Protein AF-A0A7R9P271-F1 (afdb_monomer)

Foldseek 3Di:
DVQVLAQDDDPDDDDADDDPPTPRPDDPVVCVVVVVDDPDDDDDDDDLFPCVVSVVSSVVPHDQVVCLVPVLNHVDCVVVDDPPDPVSVVVSVVLCCVQANPHGRDPVSVSSNRD

Structure (mmCIF, N/CA/C/O backbone):
data_AF-A0A7R9P271-F1
#
_entry.id   AF-A0A7R9P271-F1
#
loop_
_atom_site.group_PDB
_atom_site.id
_atom_site.type_symbol
_atom_site.label_atom_id
_atom_site.label_alt_id
_atom_site.label_comp_id
_atom_site.label_asym_id
_atom_site.label_entity_id
_atom_site.label_seq_id
_atom_site.pdbx_PDB_ins_code
_atom_site.Cartn_x
_atom_site.Cartn_y
_atom_site.Cartn_z
_atom_site.occupancy
_atom_site.B_iso_or_equiv
_atom_site.auth_seq_id
_atom_site.auth_comp_id
_atom_site.auth_asym_id
_atom_site.auth_atom_id
_atom_site.pdbx_PDB_model_num
ATOM 1 N N . ALA A 1 1 ? 11.166 9.934 7.053 1.00 53.84 1 ALA A N 1
ATOM 2 C CA . ALA A 1 1 ? 10.647 10.179 8.421 1.00 53.84 1 ALA A CA 1
ATOM 3 C C . ALA A 1 1 ? 9.207 9.683 8.578 1.00 53.84 1 ALA A C 1
ATOM 5 O O . ALA A 1 1 ? 8.973 8.895 9.482 1.00 53.84 1 ALA A O 1
ATOM 6 N N . GLN A 1 2 ? 8.281 10.060 7.683 1.00 56.12 2 GLN A N 1
ATOM 7 C CA . GLN A 1 2 ? 6.879 9.594 7.702 1.00 56.12 2 GLN A CA 1
ATOM 8 C C . GLN A 1 2 ? 6.704 8.097 7.385 1.00 56.12 2 GLN A C 1
ATOM 10 O O . GLN A 1 2 ? 5.807 7.460 7.916 1.00 56.12 2 GLN A O 1
ATOM 15 N N . GLU A 1 3 ? 7.580 7.509 6.568 1.00 57.12 3 GLU A N 1
ATOM 16 C CA . GLU A 1 3 ? 7.541 6.074 6.241 1.00 57.12 3 GLU A CA 1
ATOM 17 C C . GLU A 1 3 ? 7.685 5.181 7.488 1.00 57.12 3 GLU A C 1
ATOM 19 O O . GLU A 1 3 ? 6.922 4.242 7.670 1.00 57.12 3 GLU A O 1
ATOM 24 N N . LYS A 1 4 ? 8.555 5.562 8.438 1.00 60.62 4 LYS A N 1
ATOM 25 C CA . LYS A 1 4 ? 8.716 4.869 9.731 1.00 60.62 4 LYS A CA 1
ATOM 26 C C . LYS A 1 4 ? 7.493 4.977 10.655 1.00 60.62 4 LYS A C 1
ATOM 28 O O . LYS A 1 4 ? 7.472 4.320 11.688 1.00 60.62 4 LYS A O 1
ATOM 33 N N . GLN A 1 5 ? 6.523 5.834 10.329 1.00 62.44 5 GLN A N 1
ATOM 34 C CA . GLN A 1 5 ? 5.283 5.997 11.095 1.00 62.44 5 GLN A CA 1
ATOM 35 C C . GLN A 1 5 ? 4.134 5.138 10.544 1.00 62.44 5 GLN A C 1
ATOM 37 O O . GLN A 1 5 ? 3.071 5.095 11.162 1.00 62.44 5 GLN A O 1
ATOM 42 N N . ARG A 1 6 ? 4.325 4.467 9.398 1.00 71.31 6 ARG A N 1
ATOM 43 C CA . ARG A 1 6 ? 3.324 3.584 8.786 1.00 71.31 6 ARG A CA 1
ATOM 44 C C . ARG A 1 6 ? 3.553 2.136 9.186 1.00 71.31 6 ARG A C 1
ATOM 46 O O . ARG A 1 6 ? 4.689 1.697 9.341 1.00 71.31 6 ARG A O 1
ATOM 53 N N . VAL A 1 7 ? 2.457 1.388 9.300 1.00 68.56 7 VAL A N 1
ATOM 54 C CA . VAL A 1 7 ? 2.492 0.022 9.842 1.00 68.56 7 VAL A CA 1
ATOM 55 C C . VAL A 1 7 ? 3.094 -0.994 8.856 1.00 68.56 7 VAL A C 1
ATOM 57 O O . VAL A 1 7 ? 3.747 -1.947 9.269 1.00 68.56 7 VAL A O 1
ATOM 60 N N . LEU A 1 8 ? 2.932 -0.776 7.547 1.00 68.06 8 LEU A N 1
ATOM 61 C CA . LEU A 1 8 ? 3.486 -1.632 6.493 1.00 68.06 8 LEU A CA 1
ATOM 62 C C . LEU A 1 8 ? 4.526 -0.878 5.671 1.00 68.06 8 LEU A C 1
ATOM 64 O O . LEU A 1 8 ? 4.186 0.046 4.933 1.00 68.06 8 LEU A O 1
ATOM 68 N N . THR A 1 9 ? 5.782 -1.309 5.786 1.00 67.50 9 THR A N 1
ATOM 69 C CA . THR A 1 9 ? 6.915 -0.776 5.023 1.00 67.50 9 THR A CA 1
ATOM 70 C C . THR A 1 9 ? 7.842 -1.915 4.605 1.00 67.50 9 THR A C 1
ATOM 72 O O . THR A 1 9 ? 8.128 -2.810 5.398 1.00 67.50 9 THR A O 1
ATOM 75 N N . ILE A 1 10 ? 8.346 -1.861 3.372 1.00 76.62 10 ILE A N 1
ATOM 76 C CA . ILE A 1 10 ? 9.434 -2.718 2.891 1.00 76.62 10 ILE A CA 1
ATOM 77 C C . ILE A 1 10 ? 10.699 -1.861 2.905 1.00 76.62 10 ILE A C 1
ATOM 79 O O . ILE A 1 10 ? 10.778 -0.896 2.158 1.00 76.62 10 ILE A O 1
ATOM 83 N N . SER A 1 11 ? 11.676 -2.182 3.759 1.00 80.50 11 SER A N 1
ATOM 84 C CA . SER A 1 11 ? 12.854 -1.317 3.957 1.00 80.50 11 SER A CA 1
ATOM 85 C C . SER A 1 11 ? 13.762 -1.205 2.732 1.00 80.50 11 SER A C 1
ATOM 87 O O . SER A 1 11 ? 14.377 -0.164 2.526 1.00 80.50 11 SER A O 1
ATOM 89 N N . PHE A 1 12 ? 13.861 -2.274 1.940 1.00 87.50 12 PHE A N 1
ATOM 90 C CA . PHE A 1 12 ? 14.720 -2.341 0.758 1.00 87.50 12 PHE A CA 1
ATOM 91 C C . PHE A 1 12 ? 1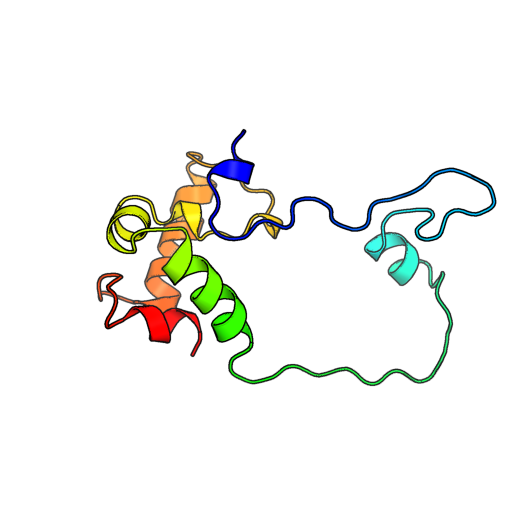3.940 -2.967 -0.406 1.00 87.50 12 PHE A C 1
ATOM 93 O O . PHE A 1 12 ? 14.070 -4.168 -0.655 1.00 87.50 12 PHE A O 1
ATOM 100 N N . PRO A 1 13 ? 13.057 -2.203 -1.073 1.00 87.31 13 PRO A N 1
ATOM 101 C CA . PRO A 1 13 ? 12.360 -2.692 -2.251 1.00 87.31 13 PRO A CA 1
ATOM 102 C C . PRO A 1 13 ? 13.311 -2.721 -3.462 1.00 87.31 13 PRO A C 1
ATOM 104 O O . PRO A 1 13 ? 14.276 -1.952 -3.501 1.00 87.31 13 PRO A O 1
ATOM 107 N N . PRO A 1 14 ? 13.033 -3.555 -4.480 1.00 91.12 14 PRO A N 1
ATOM 108 C CA . PRO A 1 14 ? 13.661 -3.403 -5.787 1.00 91.12 14 PRO A CA 1
ATOM 109 C C . PRO A 1 14 ? 13.471 -1.973 -6.305 1.00 91.12 14 PRO A C 1
ATOM 111 O O . PRO A 1 14 ? 12.385 -1.404 -6.179 1.00 91.12 14 PRO A O 1
ATOM 114 N N . THR A 1 15 ? 14.524 -1.397 -6.877 1.00 91.56 15 THR A N 1
ATOM 115 C CA . THR A 1 15 ? 14.544 -0.019 -7.379 1.00 91.56 15 THR A CA 1
ATOM 116 C C . THR A 1 15 ? 15.054 0.005 -8.811 1.00 91.56 15 THR A C 1
ATOM 118 O O . THR A 1 15 ? 15.650 -0.959 -9.282 1.00 91.56 15 THR A O 1
ATOM 121 N N . GLU A 1 16 ? 14.823 1.114 -9.502 1.00 94.50 16 GLU A N 1
ATOM 122 C CA . GLU A 1 16 ? 15.462 1.380 -10.785 1.00 94.50 16 GLU A CA 1
ATOM 123 C C . GLU A 1 16 ? 16.989 1.406 -10.637 1.00 94.50 16 GLU A C 1
ATOM 125 O O . GLU A 1 16 ? 17.530 1.978 -9.685 1.00 94.50 16 GLU A O 1
ATOM 130 N N . GLU A 1 17 ? 17.668 0.792 -11.599 1.00 95.06 17 GLU A N 1
ATOM 131 C CA . GLU A 1 17 ? 19.116 0.632 -11.646 1.00 95.06 17 GLU A CA 1
ATOM 132 C C . GLU A 1 17 ? 19.697 1.286 -12.905 1.00 95.06 17 GLU A C 1
ATOM 134 O O . GLU A 1 17 ? 19.046 1.388 -13.948 1.00 95.06 17 GLU A O 1
ATOM 139 N N . PHE A 1 18 ? 20.965 1.689 -12.822 1.00 92.50 18 PHE A N 1
ATOM 140 C CA . PHE A 1 18 ? 21.705 2.286 -13.931 1.00 92.50 18 PHE A CA 1
ATOM 141 C C . PHE A 1 18 ? 22.891 1.401 -14.312 1.00 92.50 18 PHE A C 1
ATOM 143 O O . PHE A 1 18 ? 23.624 0.934 -13.443 1.00 92.50 18 PHE A O 1
ATOM 150 N N . GLY A 1 19 ? 23.121 1.220 -15.612 1.00 92.50 19 GLY A N 1
ATOM 151 C CA . GLY A 1 19 ? 24.248 0.445 -16.133 1.00 92.50 19 GLY A CA 1
ATOM 152 C C . GLY A 1 19 ? 23.840 -0.501 -17.256 1.00 92.50 19 GLY A C 1
ATOM 153 O O . GLY A 1 19 ? 22.657 -0.654 -17.555 1.00 92.50 19 GLY A O 1
ATOM 154 N N . ALA A 1 20 ? 24.834 -1.120 -17.893 1.00 90.19 20 ALA A N 1
ATOM 155 C CA . ALA A 1 20 ? 24.604 -2.078 -18.975 1.00 90.19 20 ALA A CA 1
ATOM 156 C C . ALA A 1 20 ? 23.908 -3.363 -18.488 1.00 90.19 20 ALA A C 1
ATOM 158 O O . ALA A 1 20 ? 23.112 -3.935 -19.226 1.00 90.19 20 ALA A O 1
ATOM 159 N N . ASP A 1 21 ? 24.158 -3.754 -17.235 1.00 93.88 21 ASP A N 1
ATOM 160 C CA . ASP A 1 21 ? 23.655 -4.992 -16.627 1.00 93.88 21 ASP A CA 1
ATOM 161 C C . ASP A 1 21 ? 22.492 -4.749 -15.642 1.00 93.88 21 ASP A C 1
ATOM 163 O O . ASP A 1 21 ? 22.230 -5.574 -14.770 1.00 93.88 21 ASP A O 1
ATOM 167 N N . ALA A 1 22 ? 21.809 -3.602 -15.746 1.00 94.75 22 ALA A N 1
ATOM 168 C CA . ALA A 1 22 ? 20.700 -3.241 -14.862 1.00 94.75 22 ALA A CA 1
ATOM 169 C C . ALA A 1 22 ? 19.537 -4.245 -14.968 1.00 94.75 22 ALA A C 1
ATOM 171 O O . ALA A 1 22 ? 19.020 -4.489 -16.063 1.00 94.75 22 ALA A O 1
ATOM 172 N N . PHE A 1 23 ? 19.081 -4.783 -13.831 1.00 94.00 23 PHE A N 1
ATOM 173 C CA . PHE A 1 23 ? 17.970 -5.740 -13.809 1.00 94.00 23 PHE A CA 1
ATOM 174 C C . PHE A 1 23 ? 16.613 -5.046 -14.014 1.00 94.00 23 PHE A C 1
ATOM 176 O O . PHE A 1 23 ? 15.789 -5.504 -14.808 1.00 94.00 23 PHE A O 1
ATOM 183 N N . ILE A 1 24 ? 16.397 -3.904 -13.347 1.00 95.25 24 ILE A N 1
ATOM 184 C CA . ILE A 1 24 ? 15.226 -3.027 -13.527 1.00 95.25 24 ILE A CA 1
ATOM 185 C C . ILE A 1 24 ? 15.711 -1.697 -14.127 1.00 95.25 24 ILE A C 1
ATOM 187 O O . ILE A 1 24 ? 16.050 -0.775 -13.389 1.00 95.25 24 ILE A O 1
ATOM 191 N N . PRO A 1 25 ? 15.758 -1.555 -15.466 1.00 94.75 25 PRO A N 1
ATOM 192 C CA . PRO A 1 25 ? 16.363 -0.391 -16.125 1.00 94.75 25 PRO A CA 1
ATOM 193 C C . PRO A 1 25 ? 15.450 0.854 -16.176 1.00 94.75 25 PRO A C 1
ATOM 195 O O . PRO A 1 25 ? 15.704 1.774 -16.955 1.00 94.75 25 PRO A O 1
ATOM 198 N N . GLY A 1 26 ? 14.339 0.867 -15.434 1.00 94.81 26 GLY A N 1
ATOM 199 C CA . GLY A 1 26 ? 13.405 1.993 -15.356 1.00 94.81 26 GLY A CA 1
ATOM 200 C C . GLY A 1 26 ? 12.067 1.621 -14.716 1.00 94.81 26 GLY A C 1
ATOM 201 O O . GLY A 1 26 ? 11.851 0.463 -14.356 1.00 94.81 26 GLY A O 1
ATOM 202 N N . ASP A 1 27 ? 11.168 2.603 -14.610 1.00 94.44 27 ASP A N 1
ATOM 203 C CA . ASP A 1 27 ? 9.862 2.454 -13.955 1.00 94.44 27 ASP A CA 1
ATOM 204 C C . ASP A 1 27 ? 9.073 1.238 -14.491 1.00 94.44 27 ASP A C 1
ATOM 206 O O . ASP A 1 27 ? 8.758 1.183 -15.690 1.00 94.44 27 ASP A O 1
ATOM 210 N N . PRO A 1 28 ? 8.706 0.264 -13.634 1.00 93.94 28 PRO A N 1
ATOM 211 C CA . PRO A 1 28 ? 8.029 -0.954 -14.072 1.00 93.94 28 PRO A CA 1
ATOM 212 C C . PRO A 1 28 ? 6.710 -0.698 -14.810 1.00 93.94 28 PRO A C 1
ATOM 214 O O . PRO A 1 28 ? 6.400 -1.391 -15.780 1.00 93.94 28 PRO A O 1
ATOM 217 N N . VAL A 1 29 ? 5.932 0.311 -14.400 1.00 94.69 29 VAL A N 1
ATOM 218 C CA . VAL A 1 29 ? 4.645 0.636 -15.037 1.00 94.69 29 VAL A CA 1
ATOM 219 C C . VAL A 1 29 ? 4.872 1.177 -16.448 1.00 94.69 29 VAL A C 1
ATOM 221 O O . VAL A 1 29 ? 4.137 0.824 -17.373 1.00 94.69 29 VAL A O 1
ATOM 224 N N . LYS A 1 30 ? 5.902 2.002 -16.641 1.00 96.50 30 LYS A N 1
ATOM 225 C CA . LYS A 1 30 ? 6.331 2.497 -17.949 1.00 96.50 30 LYS A CA 1
ATOM 226 C C . LYS A 1 30 ? 6.835 1.359 -18.834 1.00 96.50 30 LYS A C 1
ATOM 228 O O . LYS A 1 30 ? 6.367 1.243 -19.964 1.00 96.50 30 LYS A O 1
ATOM 233 N N . LEU A 1 31 ? 7.707 0.487 -18.325 1.00 96.44 31 LEU A N 1
ATOM 234 C CA . LEU A 1 31 ? 8.229 -0.663 -19.077 1.00 96.44 31 LEU A CA 1
ATOM 235 C C . LEU A 1 31 ? 7.103 -1.590 -19.559 1.00 96.44 31 LEU A C 1
ATOM 237 O O . LEU A 1 31 ? 7.098 -2.008 -20.719 1.00 96.44 31 LEU A O 1
ATOM 241 N N . LEU A 1 32 ? 6.110 -1.853 -18.703 1.00 95.62 32 LEU A N 1
ATOM 242 C CA . LEU A 1 32 ? 4.922 -2.629 -19.063 1.00 95.62 32 LEU A CA 1
ATOM 243 C C . LEU A 1 32 ? 4.098 -1.945 -20.162 1.00 95.62 32 LEU A C 1
ATOM 245 O O . LEU A 1 32 ? 3.746 -2.591 -21.149 1.00 95.62 32 LEU A O 1
ATOM 249 N N . LYS A 1 33 ? 3.828 -0.638 -20.033 1.00 97.25 33 LYS A N 1
ATOM 250 C CA . LYS A 1 33 ? 3.083 0.144 -21.039 1.00 97.25 33 LYS A CA 1
ATOM 251 C C . LYS A 1 33 ? 3.798 0.209 -22.390 1.00 97.25 33 LYS A C 1
ATOM 253 O O . LYS A 1 33 ? 3.144 0.179 -23.426 1.00 97.25 33 LYS A O 1
ATOM 258 N N . GLU A 1 34 ? 5.126 0.274 -22.380 1.00 97.44 34 GLU A N 1
ATOM 259 C CA . GLU A 1 34 ? 5.969 0.274 -23.581 1.00 97.44 34 GLU A CA 1
ATOM 260 C C . GLU A 1 34 ? 6.118 -1.123 -24.210 1.00 97.44 34 GLU A C 1
ATOM 262 O O . GLU A 1 34 ? 6.715 -1.262 -25.276 1.00 97.44 34 GLU A O 1
ATOM 267 N N . GLY A 1 35 ? 5.598 -2.178 -23.571 1.00 96.56 35 GLY A N 1
ATOM 268 C CA . GLY A 1 35 ? 5.756 -3.553 -24.047 1.00 96.56 35 GLY A CA 1
ATOM 269 C C . GLY A 1 35 ? 7.175 -4.103 -23.872 1.00 96.56 35 GLY A C 1
ATOM 270 O O . GLY A 1 35 ? 7.530 -5.090 -24.520 1.00 96.56 35 GLY A O 1
ATOM 271 N N . ARG A 1 36 ? 7.990 -3.472 -23.018 1.00 95.75 36 ARG A N 1
ATOM 272 C CA . ARG A 1 36 ? 9.387 -3.826 -22.729 1.00 95.75 36 ARG A CA 1
ATOM 273 C C . ARG A 1 36 ? 9.469 -4.904 -21.652 1.00 95.75 36 ARG A C 1
ATOM 275 O O . ARG A 1 36 ? 10.032 -4.705 -20.582 1.00 95.75 36 ARG A O 1
ATOM 282 N N . PHE A 1 37 ? 8.883 -6.054 -21.950 1.00 94.69 37 PHE A N 1
ATOM 283 C CA . PHE A 1 37 ? 8.919 -7.251 -21.118 1.00 94.69 37 PHE A CA 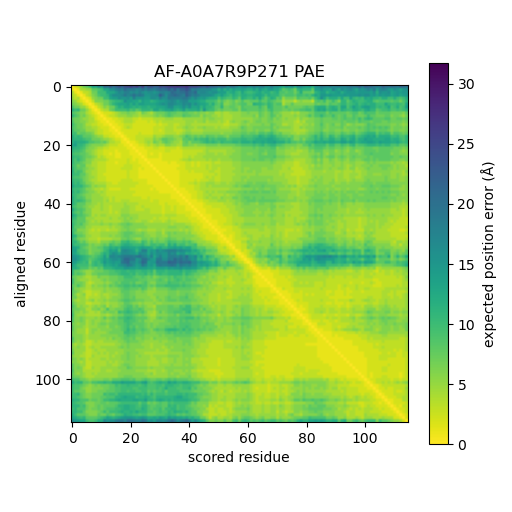1
ATOM 284 C C . PHE A 1 37 ? 8.859 -8.498 -22.009 1.00 94.69 37 PHE A C 1
ATOM 286 O O . PHE A 1 37 ? 8.548 -8.421 -23.201 1.00 94.69 37 PHE A O 1
ATOM 293 N N . HIS A 1 38 ? 9.149 -9.666 -21.442 1.00 95.44 38 HIS A N 1
ATOM 294 C CA . HIS A 1 38 ? 9.073 -10.925 -22.178 1.00 95.44 38 HIS A CA 1
ATOM 295 C C . HIS A 1 38 ? 7.616 -11.317 -22.455 1.00 95.44 38 HIS A C 1
ATOM 297 O O . HIS A 1 38 ? 6.825 -11.510 -21.534 1.00 95.44 38 HIS A O 1
ATOM 303 N N . LYS A 1 39 ? 7.260 -11.476 -23.733 1.00 97.12 39 LYS A N 1
ATOM 304 C CA . LYS A 1 39 ? 5.906 -11.850 -24.169 1.00 97.12 39 LYS A CA 1
ATOM 305 C C . LYS A 1 39 ? 5.716 -13.365 -24.111 1.00 97.12 39 LYS A C 1
ATOM 307 O O . LYS A 1 39 ? 5.798 -14.046 -25.129 1.00 97.12 39 LYS A O 1
ATOM 312 N N . VAL A 1 40 ? 5.484 -13.881 -22.910 1.00 97.19 40 VAL A N 1
ATOM 313 C CA . VAL A 1 40 ? 5.249 -15.308 -22.641 1.00 97.19 40 VAL A CA 1
ATOM 314 C C . VAL A 1 40 ? 3.873 -15.516 -21.999 1.00 97.19 40 VAL A C 1
ATOM 316 O O . VAL A 1 40 ? 3.342 -14.575 -21.404 1.00 97.19 40 VAL A O 1
ATOM 319 N N . PRO A 1 41 ? 3.268 -16.715 -22.098 1.00 98.12 41 PRO A N 1
ATOM 320 C CA . PRO A 1 41 ? 2.057 -17.030 -21.346 1.00 98.12 41 PRO A CA 1
ATOM 321 C C . PRO A 1 41 ? 2.276 -16.815 -19.842 1.00 98.12 41 PRO A C 1
ATOM 323 O O . PRO A 1 41 ? 3.253 -17.305 -19.278 1.00 98.12 41 PRO A O 1
ATOM 326 N N . PHE A 1 42 ? 1.365 -16.084 -19.200 1.00 96.19 42 PHE A N 1
ATOM 327 C CA . PHE A 1 42 ? 1.442 -15.715 -17.788 1.00 96.19 42 PHE A CA 1
ATOM 328 C C . PHE A 1 42 ? 0.110 -16.024 -17.100 1.00 96.19 42 PHE A C 1
ATOM 330 O O . PHE A 1 42 ? -0.953 -15.716 -17.638 1.00 96.19 42 PHE A O 1
ATOM 337 N N . ILE A 1 43 ? 0.172 -16.634 -15.916 1.00 97.88 43 ILE A N 1
ATOM 338 C CA . ILE A 1 43 ? -0.985 -16.909 -15.058 1.00 97.88 43 ILE A CA 1
ATOM 339 C C . ILE A 1 43 ? -0.771 -16.146 -13.754 1.00 97.88 43 ILE A C 1
ATOM 341 O O . ILE A 1 43 ? 0.300 -16.224 -13.157 1.00 97.88 43 ILE A O 1
ATOM 345 N N . THR A 1 44 ? -1.798 -15.425 -13.316 1.00 96.75 44 THR A N 1
ATOM 346 C CA . THR A 1 44 ? -1.816 -14.696 -12.045 1.00 96.75 44 THR A CA 1
ATOM 347 C C . THR A 1 44 ? -3.134 -14.939 -11.317 1.00 96.75 44 THR A C 1
ATOM 349 O O . THR A 1 44 ? -4.125 -15.330 -11.936 1.00 96.75 44 THR A O 1
ATOM 352 N N . GLY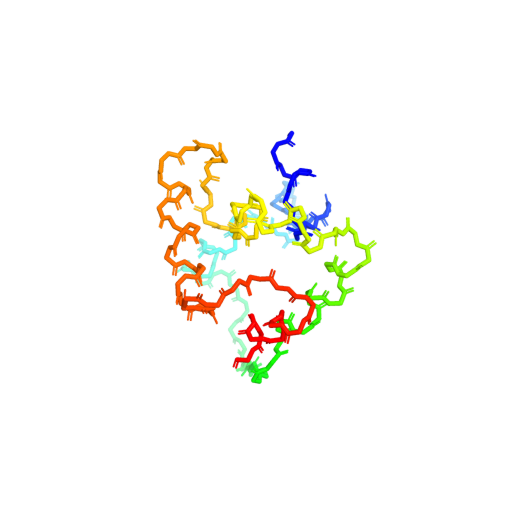 A 1 45 ? -3.142 -14.722 -10.005 1.00 96.38 45 GLY A N 1
ATOM 353 C CA . GLY A 1 45 ? -4.302 -14.898 -9.143 1.00 96.38 45 GLY A CA 1
ATOM 354 C C . GLY A 1 45 ? -4.094 -14.232 -7.787 1.00 96.38 45 GLY A C 1
ATOM 355 O O . GLY A 1 45 ? -2.991 -13.800 -7.459 1.00 96.38 45 GLY A O 1
ATOM 356 N N . VAL A 1 46 ? -5.172 -14.148 -7.015 1.00 95.25 46 VAL A N 1
ATOM 357 C CA . VAL A 1 46 ? -5.195 -13.618 -5.645 1.00 95.25 46 VAL A CA 1
ATOM 358 C C . VAL A 1 46 ? -6.057 -14.529 -4.777 1.00 95.25 46 VAL A C 1
ATOM 360 O O . VAL A 1 46 ? -6.982 -15.167 -5.289 1.00 95.25 46 VAL A O 1
ATOM 363 N N . THR A 1 47 ? -5.774 -14.604 -3.477 1.00 91.50 47 THR A N 1
ATOM 364 C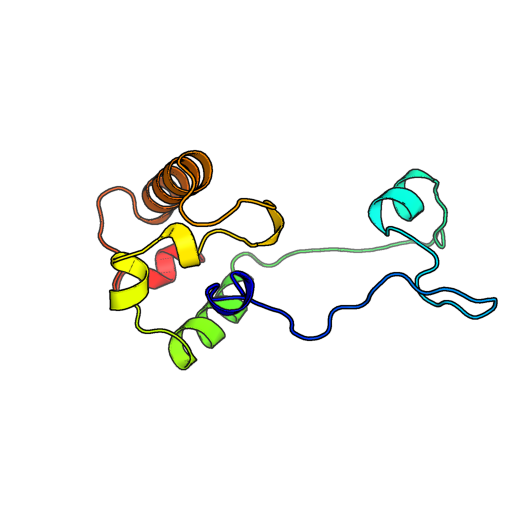 CA . THR A 1 47 ? -6.664 -15.273 -2.518 1.00 91.50 47 THR A CA 1
ATOM 365 C C . THR A 1 47 ? -7.679 -14.297 -1.925 1.00 91.50 47 THR A C 1
ATOM 367 O O . THR A 1 47 ? -7.517 -13.080 -1.991 1.00 91.50 47 THR A O 1
ATOM 370 N N . SER A 1 48 ? -8.744 -14.828 -1.322 1.00 90.56 48 SER A N 1
ATOM 371 C CA . SER A 1 48 ? -9.791 -14.008 -0.704 1.00 90.56 48 SER A CA 1
ATOM 372 C C . SER A 1 48 ? -9.337 -13.267 0.557 1.00 90.56 48 SER A C 1
ATOM 374 O O . SER A 1 48 ? -10.080 -12.425 1.031 1.00 90.56 48 SER A O 1
ATOM 376 N N . ALA A 1 49 ? -8.165 -13.582 1.126 1.00 89.12 49 ALA A N 1
ATOM 377 C CA . ALA A 1 49 ? -7.732 -13.041 2.417 1.00 89.12 49 ALA A CA 1
ATOM 378 C C . ALA A 1 49 ? -6.211 -12.783 2.506 1.00 89.12 49 ALA A C 1
ATOM 380 O O . ALA A 1 49 ? -5.605 -12.998 3.558 1.00 89.12 49 ALA A O 1
ATOM 381 N N . GLU A 1 50 ? -5.581 -12.306 1.423 1.00 87.44 50 GLU A N 1
ATOM 382 C CA . GLU A 1 50 ? -4.141 -11.958 1.371 1.00 87.44 50 GLU A CA 1
ATOM 383 C C . GLU A 1 50 ? -3.703 -11.034 2.521 1.00 87.44 50 GLU A C 1
ATOM 385 O O . GLU A 1 50 ? -2.623 -11.183 3.098 1.00 87.44 50 GLU A O 1
ATOM 390 N N . GLY A 1 51 ? -4.571 -10.086 2.899 1.00 83.12 51 GLY A N 1
ATOM 391 C CA . GLY A 1 51 ? -4.291 -9.090 3.933 1.00 83.12 51 GLY A CA 1
ATOM 392 C C . GLY A 1 51 ? -3.991 -9.683 5.314 1.00 83.12 51 GLY A C 1
ATOM 393 O O . GLY A 1 51 ? -3.342 -9.023 6.127 1.00 83.12 51 GLY A O 1
ATOM 394 N N . LYS A 1 52 ? -4.376 -10.942 5.584 1.00 84.44 52 LYS A N 1
ATOM 395 C CA . LYS A 1 52 ? -4.051 -11.637 6.844 1.00 84.44 52 LYS A CA 1
ATOM 396 C C . LYS A 1 52 ? -2.545 -11.725 7.086 1.00 84.44 52 LYS A C 1
ATOM 398 O O . LYS A 1 52 ? -2.109 -11.619 8.232 1.00 84.44 52 LYS A O 1
ATOM 403 N N . LEU A 1 53 ? -1.751 -11.841 6.019 1.00 82.38 53 LEU A N 1
ATOM 404 C CA . LEU A 1 53 ? -0.291 -11.824 6.106 1.00 82.38 53 LEU A CA 1
ATOM 405 C C . LEU A 1 53 ? 0.218 -10.496 6.686 1.00 82.38 53 LEU A C 1
ATOM 407 O O . LEU A 1 53 ? 1.075 -10.482 7.568 1.00 82.38 53 LEU A O 1
ATOM 411 N N . ALA A 1 54 ? -0.347 -9.384 6.218 1.00 76.81 54 ALA A N 1
ATOM 412 C CA . ALA A 1 54 ? 0.001 -8.048 6.676 1.00 76.81 54 ALA A CA 1
ATOM 413 C C . ALA A 1 54 ? -0.434 -7.816 8.132 1.00 76.81 54 ALA A C 1
ATOM 415 O O . ALA A 1 54 ? 0.370 -7.344 8.936 1.00 76.81 54 ALA A O 1
ATOM 416 N N . LEU A 1 55 ? -1.660 -8.219 8.496 1.00 76.94 55 LEU A N 1
ATOM 417 C CA . LEU A 1 55 ? -2.160 -8.121 9.873 1.00 76.94 55 LEU A CA 1
ATOM 418 C C . LEU A 1 55 ? -1.270 -8.854 10.876 1.00 76.94 55 LEU A C 1
ATOM 420 O O . LEU A 1 55 ? -0.992 -8.305 11.938 1.00 76.94 55 LEU A O 1
ATOM 424 N N . SER A 1 56 ? -0.772 -10.048 10.535 1.00 72.44 56 SER A N 1
ATOM 425 C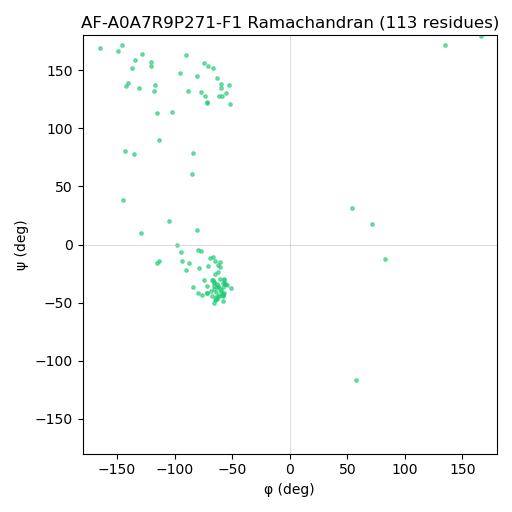 CA . SER A 1 56 ? 0.168 -10.784 11.393 1.00 72.44 56 SER A CA 1
ATOM 426 C C . SER A 1 56 ? 1.417 -9.968 11.740 1.00 72.44 56 SER A C 1
ATOM 428 O O . SER A 1 56 ? 1.955 -10.113 12.836 1.00 72.44 56 SER A O 1
ATOM 430 N N . GLY A 1 57 ? 1.890 -9.121 10.823 1.00 69.44 57 GLY A N 1
ATOM 431 C CA . GLY A 1 57 ? 2.979 -8.181 11.084 1.00 69.44 57 GLY A CA 1
ATOM 432 C C . GLY A 1 57 ? 2.547 -7.036 11.999 1.00 69.44 57 GLY A C 1
ATOM 433 O O . GLY A 1 57 ? 3.274 -6.706 12.935 1.00 69.44 57 GLY A O 1
ATOM 434 N N . MET A 1 58 ? 1.344 -6.490 11.779 1.00 69.06 58 MET A N 1
ATOM 435 C CA . MET A 1 58 ? 0.778 -5.398 12.584 1.00 69.06 58 MET A CA 1
ATOM 436 C C . MET A 1 58 ? 0.659 -5.767 14.069 1.00 69.06 58 MET A C 1
ATOM 438 O O . MET A 1 58 ? 1.055 -4.968 14.912 1.00 69.06 58 MET A O 1
ATOM 442 N N . PHE A 1 59 ? 0.198 -6.985 14.384 1.00 61.84 59 PHE A N 1
ATOM 443 C CA . PHE A 1 59 ? 0.081 -7.484 15.765 1.00 61.84 59 PHE A CA 1
ATOM 444 C C . PHE A 1 59 ? 1.404 -7.466 16.542 1.00 61.84 59 PHE A C 1
ATOM 446 O O . PHE A 1 59 ? 1.400 -7.338 17.761 1.00 61.84 59 PHE A O 1
ATOM 453 N N . ASN A 1 60 ? 2.537 -7.607 15.851 1.00 65.81 60 ASN A N 1
ATOM 454 C CA . ASN A 1 60 ? 3.847 -7.669 16.496 1.00 65.81 60 ASN A CA 1
ATOM 455 C C . ASN A 1 60 ? 4.500 -6.292 16.664 1.00 65.81 60 ASN A C 1
ATOM 457 O O . ASN A 1 60 ? 5.402 -6.149 17.488 1.00 65.81 60 ASN A O 1
ATOM 461 N N . CYS A 1 61 ? 4.106 -5.296 15.865 1.00 65.94 61 CYS A N 1
ATOM 462 C CA . CYS A 1 61 ? 4.809 -4.015 15.791 1.00 65.94 61 CYS A CA 1
ATOM 463 C C . CYS A 1 61 ? 3.997 -2.810 16.276 1.00 65.94 61 CYS A C 1
ATOM 465 O O . CYS A 1 61 ? 4.591 -1.755 16.500 1.00 65.94 61 CYS A O 1
ATOM 467 N N . CYS A 1 62 ? 2.672 -2.921 16.412 1.00 71.44 62 CYS A N 1
ATOM 468 C CA . CYS A 1 62 ? 1.799 -1.799 16.748 1.00 71.44 62 CYS A CA 1
ATOM 469 C C . CYS A 1 62 ? 0.665 -2.218 17.686 1.00 71.44 62 CYS A C 1
ATOM 471 O O . CYS A 1 62 ? -0.002 -3.225 17.462 1.00 71.44 62 CYS A O 1
ATOM 473 N N . ASP A 1 63 ? 0.403 -1.387 18.693 1.00 81.31 63 ASP A N 1
ATOM 474 C CA . ASP A 1 63 ? -0.790 -1.509 19.525 1.00 81.31 63 ASP A CA 1
ATOM 475 C C . ASP A 1 63 ? -2.020 -1.047 18.722 1.00 81.31 63 ASP A C 1
ATOM 477 O O . ASP A 1 63 ? -2.040 0.054 18.159 1.00 81.31 63 ASP A O 1
ATOM 481 N N . VAL A 1 64 ? -3.057 -1.886 18.670 1.00 82.12 64 VAL A N 1
ATOM 482 C CA . VAL A 1 64 ? -4.332 -1.591 17.996 1.00 82.12 64 VAL A CA 1
ATOM 483 C C . VAL A 1 64 ? -4.954 -0.299 18.536 1.00 82.12 64 VAL A C 1
ATOM 485 O O . VAL A 1 64 ? -5.528 0.481 17.774 1.00 82.12 64 VAL A O 1
ATOM 488 N N . VAL A 1 65 ? -4.768 -0.016 19.828 1.00 84.44 65 VAL A N 1
ATOM 489 C CA . VAL A 1 65 ? -5.235 1.211 20.481 1.00 84.44 65 VAL A CA 1
ATOM 490 C C . VAL A 1 65 ? -4.565 2.452 19.885 1.00 84.44 65 VAL A C 1
ATOM 492 O O . VAL A 1 65 ? -5.204 3.493 19.729 1.00 84.44 65 VAL A O 1
ATOM 495 N N . ASP A 1 66 ? -3.290 2.365 19.511 1.00 84.44 66 ASP A N 1
ATOM 496 C CA . ASP A 1 66 ? -2.556 3.486 18.916 1.00 84.44 66 ASP A CA 1
ATOM 497 C C . ASP A 1 66 ? -2.873 3.704 17.435 1.00 84.44 66 ASP A C 1
ATOM 499 O O . ASP A 1 66 ? -2.647 4.805 16.916 1.00 84.44 66 ASP A O 1
ATOM 503 N N . ILE A 1 67 ? -3.402 2.678 16.766 1.00 84.56 67 ILE A N 1
ATOM 504 C CA . ILE A 1 67 ? -3.938 2.775 15.406 1.00 84.56 67 ILE A CA 1
ATOM 505 C C . ILE A 1 67 ? -5.343 3.380 15.439 1.00 84.56 67 ILE A C 1
ATOM 507 O O . ILE A 1 67 ? -5.628 4.255 14.630 1.00 84.56 67 ILE A O 1
ATOM 511 N N . GLU A 1 68 ? -6.203 3.002 16.391 1.00 87.62 68 GLU A N 1
ATOM 512 C CA . GLU A 1 68 ? -7.538 3.615 16.512 1.00 87.62 68 GLU A CA 1
ATOM 513 C C . GLU A 1 68 ? -7.446 5.115 16.843 1.00 87.62 68 GLU A C 1
ATOM 515 O O . GLU A 1 68 ? -8.240 5.910 16.342 1.00 87.62 68 GLU A O 1
ATOM 520 N N . LYS A 1 69 ? -6.438 5.539 17.622 1.00 88.25 69 LYS A N 1
ATOM 521 C CA . LYS A 1 69 ? -6.174 6.969 17.877 1.00 88.25 69 LYS A CA 1
ATOM 522 C C . LYS A 1 69 ? -5.739 7.741 16.629 1.00 88.25 69 LYS A C 1
ATOM 524 O O . LYS A 1 69 ? -5.997 8.939 16.545 1.00 88.25 69 LYS A O 1
ATOM 529 N N . ASP A 1 70 ? -5.037 7.092 15.701 1.00 87.00 70 ASP A N 1
ATOM 530 C CA . ASP A 1 70 ? -4.544 7.715 14.472 1.00 87.00 70 ASP A CA 1
ATOM 531 C C . ASP A 1 70 ? -4.620 6.746 13.289 1.00 87.00 70 ASP A C 1
ATOM 533 O O . ASP A 1 70 ? -3.635 6.133 12.860 1.00 87.00 70 ASP A O 1
ATOM 537 N N . PHE A 1 71 ? -5.828 6.649 12.736 1.00 87.44 71 PHE A N 1
ATOM 538 C CA . PHE A 1 71 ? -6.147 5.728 11.650 1.00 87.44 71 PHE A CA 1
ATOM 539 C C . PHE A 1 71 ? -5.391 6.052 10.349 1.00 87.44 71 PHE A C 1
ATOM 541 O O . PHE A 1 71 ? -5.291 5.216 9.454 1.00 87.44 71 PHE A O 1
ATOM 548 N N . GLN A 1 72 ? -4.779 7.237 10.231 1.00 88.25 72 GLN A N 1
ATOM 549 C CA . GLN A 1 72 ? -3.950 7.587 9.072 1.00 88.25 72 GLN A CA 1
ATOM 550 C C . GLN A 1 72 ? -2.730 6.667 8.921 1.00 88.25 72 GLN A C 1
ATOM 552 O O . GLN A 1 72 ? -2.228 6.497 7.811 1.00 88.25 72 GLN A O 1
ATOM 557 N N . LYS A 1 73 ? -2.271 6.032 10.007 1.00 83.56 73 LYS A N 1
ATOM 558 C CA . LYS A 1 73 ? -1.129 5.103 9.988 1.00 83.56 73 LYS A CA 1
ATOM 559 C C . LYS A 1 73 ? -1.387 3.834 9.173 1.00 83.56 73 LYS A C 1
ATOM 561 O O . LYS A 1 73 ? -0.426 3.230 8.692 1.00 83.56 73 LYS A O 1
ATOM 566 N N . ILE A 1 74 ? -2.656 3.440 9.016 1.00 82.44 74 ILE A N 1
ATOM 567 C CA . ILE A 1 74 ? -3.055 2.265 8.227 1.00 82.44 74 ILE A CA 1
ATOM 568 C C . ILE A 1 74 ? -3.255 2.597 6.745 1.00 82.44 74 ILE A C 1
ATOM 570 O O . ILE A 1 74 ? -3.286 1.696 5.907 1.00 82.44 74 ILE A O 1
ATOM 574 N N . VAL A 1 75 ? -3.368 3.889 6.403 1.00 85.88 75 VAL A N 1
ATOM 575 C CA . VAL A 1 75 ? -3.500 4.329 5.013 1.00 85.88 75 VAL A CA 1
ATOM 576 C C . VAL A 1 75 ? -2.272 3.833 4.241 1.00 85.88 75 VAL A C 1
ATOM 578 O O . VAL A 1 75 ? -1.140 4.094 4.667 1.00 85.88 75 VAL A O 1
ATOM 581 N N . PRO A 1 76 ? -2.451 3.138 3.105 1.00 80.62 76 PRO A N 1
ATOM 582 C CA . PRO A 1 76 ? -1.327 2.624 2.338 1.00 80.62 76 PRO A CA 1
ATOM 583 C C . PRO A 1 76 ? -0.392 3.743 1.872 1.00 80.62 76 PRO A C 1
ATOM 585 O O . PRO A 1 76 ? -0.833 4.765 1.342 1.00 80.62 76 PRO A O 1
ATOM 588 N N . TRP A 1 77 ? 0.916 3.524 2.027 1.00 80.38 77 TRP A N 1
ATOM 589 C CA . TRP A 1 77 ? 1.955 4.410 1.487 1.00 80.38 77 TRP A CA 1
ATOM 590 C C . TRP A 1 77 ? 1.829 4.597 -0.033 1.00 80.38 77 TRP A C 1
ATOM 592 O O . TRP A 1 77 ? 2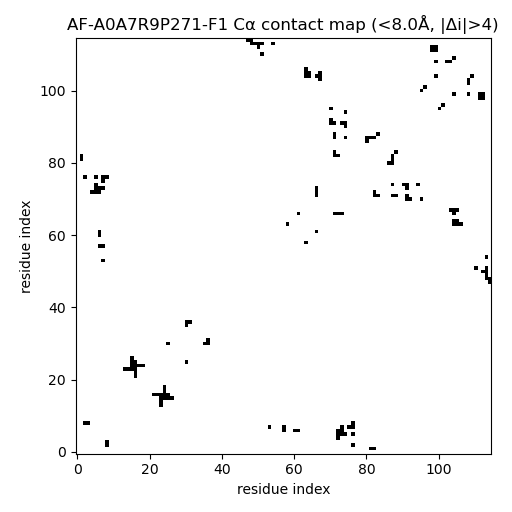.078 5.688 -0.536 1.00 80.38 77 TRP A O 1
ATOM 602 N N . SER A 1 78 ? 1.384 3.561 -0.749 1.00 81.12 78 SER A N 1
ATOM 603 C CA . SER A 1 78 ? 1.246 3.546 -2.212 1.00 81.12 78 SER A CA 1
ATOM 604 C C . SER A 1 78 ? 0.292 4.603 -2.774 1.00 81.12 78 SER A C 1
ATOM 606 O O . SER A 1 78 ? 0.323 4.870 -3.971 1.00 81.12 78 SER A O 1
ATOM 608 N N . LEU A 1 79 ? -0.542 5.222 -1.932 1.00 85.62 79 LEU A N 1
ATOM 609 C CA . LEU A 1 79 ? -1.396 6.345 -2.324 1.00 85.62 79 LEU A CA 1
ATOM 610 C C . LEU A 1 79 ? -0.647 7.687 -2.377 1.00 85.62 79 LEU A C 1
ATOM 612 O O . LEU A 1 79 ? -1.246 8.691 -2.754 1.00 85.62 79 LEU A O 1
ATOM 616 N N . SER A 1 80 ? 0.633 7.727 -1.986 1.00 84.69 80 SER A N 1
ATOM 617 C CA . SER A 1 80 ? 1.480 8.930 -1.991 1.00 84.69 80 SER A CA 1
ATOM 618 C C . SER A 1 80 ? 0.870 10.118 -1.232 1.00 84.69 80 SER A C 1
ATOM 620 O O . SER A 1 80 ? 1.076 11.276 -1.587 1.00 84.69 80 SER A O 1
ATOM 622 N N . LEU A 1 81 ? 0.094 9.831 -0.182 1.00 87.75 81 LEU A N 1
ATOM 623 C CA . LEU A 1 81 ? -0.546 10.842 0.660 1.00 87.75 81 LEU A CA 1
ATOM 624 C C . LEU A 1 81 ? 0.383 11.247 1.798 1.00 87.75 81 LEU A C 1
ATOM 626 O O . LEU A 1 81 ? 0.899 10.389 2.511 1.00 87.75 81 LEU A O 1
ATOM 630 N N . GLU A 1 82 ? 0.549 12.544 2.023 1.00 87.31 82 GLU A N 1
ATOM 631 C CA . GLU A 1 82 ? 1.303 13.043 3.170 1.00 87.31 82 GLU A CA 1
ATOM 632 C C . GLU A 1 82 ? 0.467 12.942 4.459 1.00 87.31 82 GLU A C 1
ATOM 634 O O . GLU A 1 82 ? -0.696 13.361 4.498 1.00 87.31 82 GLU A O 1
ATOM 639 N N . LEU A 1 83 ? 1.055 12.381 5.522 1.00 86.31 83 LEU A N 1
ATOM 640 C CA . LEU A 1 83 ? 0.384 12.231 6.818 1.00 86.31 83 LEU A CA 1
ATOM 641 C C . LEU A 1 83 ? 0.044 13.597 7.426 1.00 86.31 83 LEU A C 1
ATOM 643 O O . LEU A 1 83 ? 0.809 14.552 7.315 1.00 86.31 83 LEU A O 1
ATOM 647 N N . GLY A 1 84 ? -1.103 13.693 8.097 1.00 85.94 84 GLY A N 1
ATOM 648 C CA . GLY A 1 84 ? -1.560 14.926 8.741 1.00 85.94 84 GLY A CA 1
ATOM 649 C C . GLY A 1 84 ? -2.264 15.910 7.803 1.00 85.94 84 GLY A C 1
ATOM 650 O O . GLY A 1 84 ? -2.946 16.814 8.295 1.00 85.94 84 GLY A O 1
ATOM 651 N N . THR A 1 85 ? -2.179 15.714 6.482 1.00 91.19 85 THR A N 1
ATOM 652 C CA . THR A 1 85 ? -2.957 16.494 5.510 1.00 91.19 85 THR A CA 1
ATOM 653 C C . THR A 1 85 ? -4.450 16.196 5.623 1.00 91.19 85 THR A C 1
ATOM 655 O O . THR A 1 85 ? -4.852 15.089 5.988 1.00 91.19 85 THR A O 1
ATOM 658 N N . GLN A 1 86 ? -5.292 17.174 5.271 1.00 93.06 86 GLN A N 1
ATOM 659 C CA . GLN A 1 86 ? -6.745 16.978 5.281 1.00 93.06 86 GLN A CA 1
ATOM 660 C C . GLN A 1 86 ? -7.160 15.838 4.344 1.00 93.06 86 GLN A C 1
ATOM 662 O O . GLN A 1 86 ? -7.940 14.980 4.733 1.00 93.06 86 GLN A O 1
ATOM 667 N N . THR A 1 87 ? -6.542 15.750 3.164 1.00 92.56 87 THR A N 1
ATOM 668 C CA . THR A 1 87 ? -6.772 14.654 2.218 1.00 92.56 87 THR A CA 1
ATOM 669 C C . THR A 1 87 ? -6.473 13.289 2.836 1.00 92.56 87 THR A C 1
ATOM 671 O O . THR A 1 87 ? -7.248 12.353 2.654 1.00 92.56 87 THR A O 1
ATOM 674 N N . CYS A 1 88 ? -5.372 13.151 3.586 1.00 92.00 88 CYS A N 1
ATOM 675 C CA . CYS A 1 88 ? -5.048 11.881 4.230 1.00 92.00 88 CYS A CA 1
ATOM 676 C C . CYS A 1 88 ? -6.069 11.511 5.313 1.00 92.00 88 CYS A C 1
ATOM 678 O O . CYS A 1 88 ? -6.435 10.341 5.412 1.00 92.00 88 CYS A O 1
ATOM 680 N N . LYS A 1 89 ? -6.556 12.492 6.084 1.00 92.50 89 LYS A N 1
ATOM 681 C CA . LYS A 1 89 ? -7.619 12.294 7.082 1.00 92.50 89 LYS A CA 1
ATOM 682 C C . LYS A 1 89 ? -8.932 11.873 6.427 1.00 92.50 89 LYS A C 1
ATOM 684 O O . LYS A 1 89 ? -9.501 10.863 6.818 1.00 92.50 89 LYS A O 1
ATOM 689 N N . ASP A 1 90 ? -9.345 12.558 5.363 1.00 93.81 90 ASP A N 1
ATOM 690 C CA . ASP A 1 90 ? -10.585 12.247 4.645 1.00 93.81 90 ASP A CA 1
ATOM 691 C C . ASP A 1 90 ? -10.558 10.832 4.043 1.00 93.81 90 ASP A C 1
ATOM 693 O O . ASP A 1 90 ? -11.572 10.131 4.005 1.00 93.81 90 ASP A O 1
ATOM 697 N N . ILE A 1 91 ? -9.397 10.395 3.545 1.00 93.81 91 ILE A N 1
ATOM 698 C CA . ILE A 1 91 ? -9.202 9.030 3.043 1.00 93.81 91 ILE A CA 1
ATOM 699 C C . ILE A 1 91 ? -9.181 8.018 4.193 1.00 93.81 91 ILE A C 1
ATOM 701 O O .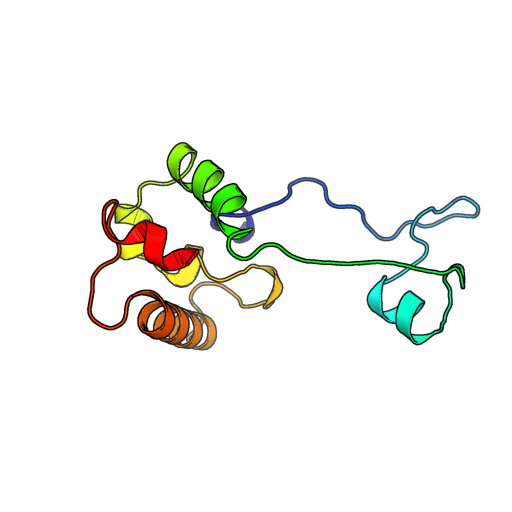 ILE A 1 91 ? -9.812 6.968 4.070 1.00 93.81 91 ILE A O 1
ATOM 705 N N . ALA A 1 92 ? -8.515 8.328 5.308 1.00 91.75 92 ALA A N 1
ATOM 706 C CA . ALA A 1 92 ? -8.519 7.482 6.499 1.00 91.75 92 ALA A CA 1
ATOM 707 C C . ALA A 1 92 ? -9.949 7.263 7.023 1.00 91.75 92 ALA A C 1
ATOM 709 O O . ALA A 1 92 ? -10.335 6.124 7.272 1.00 91.75 92 ALA A O 1
ATOM 710 N N . ASP A 1 93 ? -10.769 8.314 7.079 1.00 92.44 93 ASP A N 1
ATOM 711 C CA . ASP A 1 93 ? -12.169 8.233 7.504 1.00 92.44 93 ASP A CA 1
ATOM 712 C C . ASP A 1 93 ? -13.014 7.372 6.557 1.00 92.44 93 ASP A C 1
ATOM 714 O O . ASP A 1 93 ? -13.836 6.563 7.000 1.00 92.44 93 ASP A O 1
ATOM 718 N N . LYS A 1 94 ? -12.793 7.492 5.240 1.00 93.00 94 LYS A N 1
ATOM 719 C CA . LYS A 1 94 ? -13.449 6.632 4.243 1.00 93.00 94 LYS A CA 1
ATOM 720 C C . LYS A 1 94 ? -13.067 5.166 4.423 1.00 93.00 94 LYS A C 1
ATOM 722 O O . LYS A 1 94 ? -13.954 4.318 4.393 1.00 93.00 94 LYS A O 1
ATOM 727 N N . LEU A 1 95 ? -11.783 4.870 4.635 1.00 91.25 95 LEU A N 1
ATOM 728 C CA . LEU A 1 95 ? -11.303 3.508 4.883 1.00 91.25 95 LEU A CA 1
ATOM 729 C C . LEU A 1 95 ? -11.883 2.948 6.184 1.00 91.25 95 LEU A C 1
ATOM 731 O O . LEU A 1 95 ? -12.404 1.834 6.192 1.00 91.25 95 LEU A O 1
ATOM 735 N N . ARG A 1 96 ? -11.878 3.742 7.259 1.00 91.06 96 ARG A N 1
ATOM 736 C CA . ARG A 1 96 ? -12.460 3.359 8.549 1.00 91.06 96 ARG A CA 1
ATOM 737 C C . ARG A 1 96 ? -13.934 3.009 8.398 1.00 91.06 96 ARG A C 1
ATOM 739 O O . ARG A 1 96 ? -14.370 1.953 8.842 1.00 91.06 96 ARG A O 1
ATOM 746 N N . LYS A 1 97 ? -14.701 3.863 7.719 1.00 92.12 97 LYS A N 1
ATOM 747 C CA . LYS A 1 97 ? -16.126 3.624 7.472 1.00 92.12 97 LYS A CA 1
ATOM 748 C C . LYS A 1 97 ? -16.368 2.411 6.572 1.00 92.12 97 LYS A C 1
ATOM 750 O O . LYS A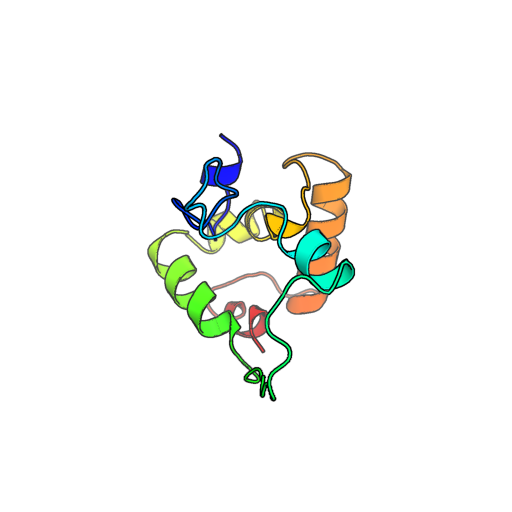 1 97 ? -17.353 1.713 6.781 1.00 92.12 97 LYS A O 1
ATOM 755 N N . PHE A 1 98 ? -15.506 2.167 5.588 1.00 92.06 98 PHE A N 1
ATOM 756 C CA . PHE A 1 98 ? -15.632 1.026 4.684 1.00 92.06 98 PHE A CA 1
ATOM 757 C C . PHE A 1 98 ? -15.450 -0.308 5.421 1.00 92.06 98 PHE A C 1
ATOM 759 O O . PHE A 1 98 ? -16.320 -1.166 5.318 1.00 92.06 98 PHE A O 1
ATOM 766 N N . TYR A 1 99 ? -14.376 -0.453 6.204 1.00 89.81 99 TYR A N 1
ATOM 767 C CA . TYR A 1 99 ? -14.057 -1.716 6.884 1.00 89.81 99 TYR A CA 1
ATOM 768 C C . TYR A 1 99 ? -14.789 -1.899 8.220 1.00 89.81 99 TYR A C 1
ATOM 770 O O . TYR A 1 99 ? -15.195 -3.004 8.559 1.00 89.81 99 TYR A O 1
ATOM 778 N N . PHE A 1 100 ? -14.993 -0.828 8.990 1.00 90.50 100 PHE A N 1
ATOM 779 C CA . PHE A 1 100 ? -15.522 -0.922 10.358 1.00 90.50 100 PHE A CA 1
ATOM 780 C C . PHE A 1 100 ? -16.914 -0.303 10.519 1.00 90.50 100 PHE A C 1
ATOM 782 O O . PHE A 1 100 ? -17.601 -0.552 11.514 1.00 90.50 100 PHE A O 1
ATOM 789 N N . GLY A 1 101 ? -17.375 0.495 9.551 1.00 90.44 101 GLY A N 1
ATOM 790 C CA . GLY A 1 101 ? -18.635 1.224 9.660 1.00 90.44 101 GLY A CA 1
ATOM 791 C C . GLY A 1 101 ? -18.644 2.127 10.895 1.00 90.44 101 GLY A C 1
ATOM 792 O O . GLY A 1 101 ? -17.850 3.060 11.002 1.00 90.44 101 GLY A O 1
ATOM 793 N N . ASN A 1 102 ? -19.552 1.832 11.828 1.00 88.94 102 ASN A N 1
ATOM 794 C CA . ASN A 1 102 ? -19.671 2.534 13.111 1.00 88.94 102 ASN A CA 1
ATOM 795 C C . ASN A 1 102 ? -18.979 1.799 14.272 1.00 88.94 102 ASN A C 1
ATOM 797 O O . ASN A 1 102 ? -19.042 2.271 15.406 1.00 88.94 102 ASN A O 1
ATOM 801 N N . LYS A 1 103 ? -18.366 0.635 14.025 1.00 90.00 103 LYS A N 1
ATOM 802 C CA . LYS A 1 103 ? -17.656 -0.126 15.057 1.00 90.00 103 LYS A CA 1
ATOM 803 C C . LYS A 1 103 ? -16.256 0.466 15.270 1.00 90.00 103 LYS A C 1
ATOM 805 O O . LYS A 1 103 ? -15.657 0.947 14.308 1.00 90.00 103 LYS A O 1
ATOM 810 N N . PRO A 1 104 ? -15.734 0.461 16.506 1.00 87.44 104 PRO A N 1
ATOM 811 C CA . PRO A 1 104 ? -14.347 0.836 16.754 1.00 87.44 104 PRO A CA 1
ATOM 812 C C . PRO A 1 104 ? -13.393 -0.234 16.217 1.00 87.44 104 PRO A C 1
ATOM 814 O O . PRO A 1 104 ? -13.752 -1.417 16.151 1.00 87.44 104 PRO A O 1
ATOM 817 N N . LEU A 1 105 ? -12.169 0.172 15.880 1.00 86.31 105 LEU A N 1
ATOM 818 C CA . LEU A 1 105 ? -11.070 -0.770 15.705 1.00 86.31 105 LEU A CA 1
ATOM 819 C C . LEU A 1 105 ? -10.646 -1.309 17.082 1.00 86.31 105 LEU A C 1
ATOM 821 O O . LEU A 1 105 ? -10.283 -0.549 17.978 1.00 86.31 105 LEU A O 1
ATOM 825 N N . SER A 1 106 ? -10.691 -2.626 17.244 1.00 84.00 106 SER A N 1
ATOM 826 C CA . SER A 1 106 ? -10.233 -3.367 18.420 1.00 84.00 106 SER A CA 1
ATOM 827 C C . SER A 1 106 ? -9.662 -4.715 17.981 1.00 84.00 106 SER A C 1
ATOM 829 O O . SER A 1 106 ? -9.810 -5.100 16.822 1.00 84.00 106 SER A O 1
ATOM 831 N N . GLU A 1 107 ? -9.037 -5.465 18.892 1.00 80.50 107 GLU A N 1
ATOM 832 C CA . GLU A 1 107 ? -8.564 -6.827 18.591 1.00 80.50 107 GLU A CA 1
ATOM 833 C C . GLU A 1 107 ? -9.683 -7.732 18.046 1.00 80.50 107 GLU A C 1
ATOM 835 O O . GLU A 1 107 ? -9.447 -8.538 17.147 1.00 80.50 107 GLU A O 1
ATOM 840 N N . GLU A 1 108 ? -10.916 -7.551 18.530 1.00 83.44 108 GLU A N 1
ATOM 841 C CA . GLU A 1 108 ? -12.089 -8.321 18.102 1.00 83.44 108 GLU A CA 1
ATOM 842 C C . GLU A 1 108 ? -12.561 -7.953 16.690 1.00 83.44 108 GLU A C 1
ATOM 844 O O . GLU A 1 108 ? -13.031 -8.813 15.946 1.00 83.44 108 GLU A O 1
ATOM 849 N N . THR A 1 109 ? -12.464 -6.675 16.307 1.00 85.25 109 THR A N 1
ATOM 850 C CA . THR A 1 109 ? -12.954 -6.194 15.006 1.00 85.25 109 THR A CA 1
ATOM 851 C C . THR A 1 109 ? -11.878 -6.186 13.928 1.00 85.25 109 THR A C 1
ATOM 853 O O . THR A 1 109 ? -12.222 -6.116 12.750 1.00 85.25 109 THR A O 1
ATOM 856 N N . LEU A 1 110 ? -10.598 -6.308 14.292 1.00 80.81 110 LEU A N 1
ATOM 857 C CA . LEU A 1 110 ? -9.452 -6.202 13.386 1.0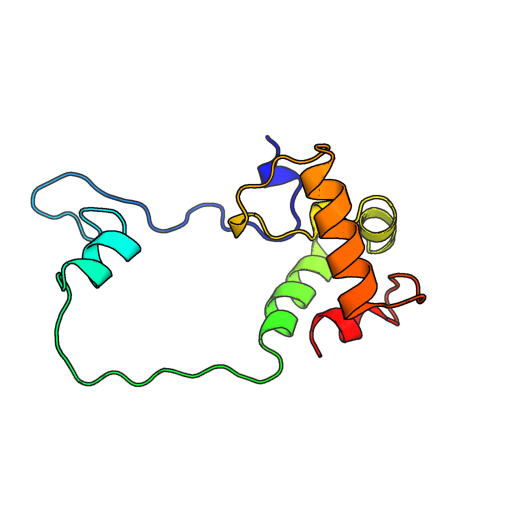0 80.81 110 LEU A CA 1
ATOM 858 C C . LEU A 1 110 ? -9.490 -7.202 12.218 1.00 80.81 110 LEU A C 1
ATOM 860 O O . LEU A 1 110 ? -9.037 -6.863 11.130 1.00 80.81 110 LEU A O 1
ATOM 864 N N . GLN A 1 111 ? -10.076 -8.392 12.394 1.00 81.00 111 GLN A N 1
ATOM 865 C CA . GLN A 1 111 ? -10.251 -9.358 11.293 1.00 81.00 111 GLN A CA 1
ATOM 866 C C . GLN A 1 111 ? -11.111 -8.804 10.147 1.00 81.00 111 GLN A C 1
ATOM 868 O O . GLN A 1 111 ? -10.839 -9.100 8.990 1.00 81.00 111 GLN A O 1
ATOM 873 N N . THR A 1 112 ? -12.057 -7.905 10.441 1.00 84.31 112 THR A N 1
ATOM 874 C CA . THR A 1 112 ? -12.899 -7.241 9.425 1.00 84.31 112 THR A CA 1
ATOM 875 C C . THR A 1 112 ? -12.076 -6.394 8.445 1.00 84.31 112 THR A C 1
ATOM 877 O O . THR A 1 112 ? -12.557 -6.030 7.380 1.00 84.31 112 THR A O 1
ATOM 880 N N . TYR A 1 113 ? -10.828 -6.054 8.784 1.00 81.25 113 TYR A N 1
ATOM 881 C CA . TYR A 1 113 ? -9.928 -5.323 7.891 1.00 81.25 113 TYR A CA 1
ATOM 882 C C . TYR A 1 113 ? -9.424 -6.165 6.706 1.00 81.25 113 TYR A C 1
ATOM 884 O O . TYR A 1 113 ? -8.904 -5.617 5.737 1.00 81.25 113 TYR A O 1
ATOM 892 N N . VAL A 1 114 ? -9.519 -7.493 6.800 1.00 79.19 114 VAL A N 1
ATOM 893 C CA . VAL A 1 114 ? -8.952 -8.446 5.828 1.00 79.19 114 VAL A CA 1
ATOM 894 C C . VAL A 1 114 ? -9.952 -9.493 5.348 1.00 79.19 114 VAL A C 1
ATOM 896 O O . VAL A 1 114 ? -9.541 -10.471 4.717 1.00 79.19 114 VAL A O 1
ATOM 899 N N . ASP A 1 115 ? -11.223 -9.298 5.690 1.00 67.50 115 ASP A N 1
ATOM 900 C CA . ASP A 1 115 ? -12.363 -10.029 5.138 1.00 67.50 115 ASP A CA 1
ATOM 901 C C . ASP A 1 115 ? -12.827 -9.376 3.826 1.00 67.50 115 ASP A C 1
ATOM 903 O O . ASP A 1 115 ? -13.190 -10.136 2.900 1.00 67.50 115 ASP A O 1
#

pLDDT: mean 85.78, std 10.24, range [53.84, 98.12]

InterPro domains:
  IPR029058 Alpha/Beta hydrolase fold [G3DSA:3.40.50.1820] (1-115)
  IPR029058 Alpha/Beta hydrolase fold [SSF53474] (12-115)

Sequence (115 aa):
AQEKQRVLTISFPPTEEFGADAFIPGDPVKLLKEGRFHKVPFITGVTSAEGKLALSGMFNCCDVVDIEKDFQKIVPWSLSLELGTQTCKDIADKLRKFYFGNKPLSEETLQTYVD

Radius of gyration: 17.92 Å; Cα contacts (8 Å, |Δi|>4): 91; chains: 1; bounding box: 44×34×45 Å

Mean predicted aligned error: 6.08 Å

Solvent-accessible surface area (backbone atoms only — not comparable to full-atom values): 7406 Å² total; per-residue (Å²): 118,71,66,82,62,34,74,79,74,73,94,78,66,95,62,70,40,82,66,95,83,37,88,37,72,50,63,65,70,57,33,58,75,71,60,67,63,86,94,63,97,81,88,87,85,82,69,85,47,64,50,51,65,56,49,62,54,37,72,75,75,50,60,56,69,63,38,60,77,41,50,54,34,74,50,65,68,90,71,75,63,59,84,90,37,68,70,34,50,56,49,25,52,52,51,46,41,70,53,43,52,90,54,73,69,39,87,86,46,50,61,50,74,36,100

Organism: NCBI:txid61484

Secondary structure (DSSP, 8-state):
--GGGSS---SS------STT-SS-S-HHHHHHTT-S----------TTTHHHHHHHHHHH--HHHHHH-GGGGS-GGG-PPTTSHHHHHHHHHHHHHHHTTSPP-TTTGGGG--